Protein AF-A0A4X1SVP2-F1 (afdb_monomer)

Secondary structure (DSSP, 8-state):
-HHHHTTS-PPPPPHHHHHHHHSPPPHHHHHHHHHHS-TTS--STT---HHHHHHTHHHHHHHHHHHSSGGG------TT-TTS-SSTTHHHHH-TT--HHHHHIIIIIHHHHHHT--GGG--

Foldseek 3Di:
DVVVCVVDPDDDDDPVRVCVVPDQDDLVNLLVVLVPFDQPDDPDPVPDGSVVCVVCVVVVSVVVSVCSDLLPAEFDQPPPDPVGNPDGLPVVVPDPPDDPVSSCSRHPVSVCVVVVHDPVVPD

Organism: Sus scrofa (NCBI:txid9823)

InterPro domains:
  IPR006680 Amidohydrolase-related [PF04909] (63-117)
  IPR032466 Metal-dependent hydrolase [SSF51556] (57-119)

Radius of gyration: 19.33 Å; Cα contacts (8 Å, |Δi|>4): 90; chains: 1; bounding box: 53×29×46 Å

Structure (mmCIF, N/CA/C/O backbone):
data_AF-A0A4X1SVP2-F1
#
_entry.id   AF-A0A4X1SVP2-F1
#
loop_
_atom_site.group_PDB
_atom_site.id
_atom_site.type_symbol
_atom_site.label_atom_id
_atom_site.label_alt_id
_atom_site.label_comp_id
_atom_site.label_asym_id
_atom_site.label_entity_id
_atom_site.label_seq_id
_atom_site.pdbx_PDB_ins_code
_atom_site.Cartn_x
_atom_site.Cartn_y
_atom_site.Cartn_z
_atom_site.occupancy
_atom_site.B_iso_or_equiv
_atom_site.auth_seq_id
_atom_site.auth_comp_id
_atom_site.auth_asym_id
_atom_site.auth_atom_id
_atom_site.pdbx_PDB_model_num
ATOM 1 N N . MET A 1 1 ? 15.668 -10.386 20.836 1.00 55.50 1 MET A N 1
ATOM 2 C CA . MET A 1 1 ? 16.231 -10.383 19.466 1.00 55.50 1 MET A CA 1
ATOM 3 C C . MET A 1 1 ? 16.970 -9.074 19.205 1.00 55.50 1 MET A C 1
ATOM 5 O O . MET A 1 1 ? 17.972 -9.086 18.505 1.00 55.50 1 MET A O 1
ATOM 9 N N . ASP A 1 2 ? 16.538 -7.995 19.860 1.00 58.19 2 ASP A N 1
ATOM 10 C CA . ASP A 1 2 ? 17.048 -6.626 19.703 1.00 58.19 2 ASP A CA 1
ATOM 11 C C . ASP A 1 2 ? 18.541 -6.487 20.053 1.00 58.19 2 ASP A C 1
ATOM 13 O O . ASP A 1 2 ? 19.320 -5.989 19.245 1.00 58.19 2 ASP A O 1
ATOM 17 N N . ASN A 1 3 ? 18.991 -7.095 21.157 1.00 67.44 3 ASN A N 1
ATOM 18 C CA . ASN A 1 3 ? 20.397 -7.028 21.596 1.00 67.44 3 ASN A CA 1
ATOM 19 C C . ASN A 1 3 ? 21.412 -7.680 20.629 1.00 67.44 3 ASN A C 1
ATOM 21 O O . ASN A 1 3 ? 22.609 -7.422 20.730 1.00 67.44 3 ASN A O 1
ATOM 25 N N . PHE A 1 4 ? 20.977 -8.570 19.727 1.00 77.25 4 PHE A N 1
ATOM 26 C CA . PHE A 1 4 ? 21.883 -9.246 18.786 1.00 77.25 4 PHE A CA 1
ATOM 27 C C . PHE A 1 4 ? 22.284 -8.313 17.639 1.00 77.25 4 PHE A C 1
ATOM 29 O O . PHE A 1 4 ? 23.457 -8.238 17.275 1.00 77.25 4 PHE A O 1
ATOM 36 N N . LEU A 1 5 ? 21.316 -7.566 17.104 1.00 75.44 5 LEU A N 1
ATOM 37 C CA . LEU A 1 5 ? 21.512 -6.663 15.970 1.00 75.44 5 LEU A CA 1
ATOM 38 C C . LEU A 1 5 ? 22.224 -5.368 16.374 1.00 75.44 5 LEU A C 1
ATOM 40 O O . LEU A 1 5 ? 22.939 -4.793 15.560 1.00 75.44 5 LEU A O 1
ATOM 44 N N . GLU A 1 6 ? 22.098 -4.950 17.636 1.00 72.69 6 GLU A N 1
ATOM 45 C CA . GLU A 1 6 ? 22.805 -3.783 18.182 1.00 72.69 6 GLU A CA 1
ATOM 46 C C . GLU A 1 6 ? 24.324 -3.974 18.281 1.00 72.69 6 GLU A C 1
ATOM 48 O O . GLU A 1 6 ? 25.071 -2.998 18.254 1.00 72.69 6 GLU A O 1
ATOM 53 N N . SER A 1 7 ? 24.795 -5.225 18.354 1.00 81.38 7 SER A N 1
ATOM 54 C CA . SER A 1 7 ? 26.232 -5.537 18.369 1.00 81.38 7 SER A CA 1
ATOM 55 C C . SER A 1 7 ? 26.924 -5.302 17.019 1.00 81.38 7 SER A C 1
ATOM 57 O O . SER A 1 7 ? 28.154 -5.264 16.953 1.00 81.38 7 SER A O 1
ATOM 59 N N . TYR A 1 8 ? 26.145 -5.103 15.952 1.00 80.06 8 TYR A N 1
ATOM 60 C CA . TYR A 1 8 ? 26.636 -4.828 14.610 1.00 80.06 8 TYR A CA 1
ATOM 61 C C . TYR A 1 8 ? 26.380 -3.368 14.228 1.00 80.06 8 TYR A C 1
ATOM 63 O O . TYR A 1 8 ? 25.277 -2.843 14.363 1.00 80.06 8 TYR A O 1
ATOM 71 N N . SER A 1 9 ? 27.400 -2.707 13.678 1.00 77.56 9 SER A N 1
ATOM 72 C CA . SER A 1 9 ? 27.290 -1.368 13.094 1.00 77.56 9 SER A CA 1
ATOM 73 C C . SER A 1 9 ? 26.588 -1.429 11.733 1.00 77.56 9 SER A C 1
ATOM 75 O O . SER A 1 9 ? 27.216 -1.257 10.685 1.00 77.56 9 SER A O 1
ATOM 77 N N . LEU A 1 10 ? 25.294 -1.749 11.740 1.00 83.00 10 LEU A N 1
ATOM 78 C CA . LEU A 1 10 ? 24.487 -1.783 10.527 1.00 83.00 10 LEU A CA 1
ATOM 79 C C . LEU A 1 10 ? 24.267 -0.351 10.017 1.00 83.00 10 LEU A C 1
ATOM 81 O O . LEU A 1 10 ? 24.008 0.548 10.826 1.00 83.00 10 LEU A O 1
ATOM 85 N N . PRO A 1 11 ? 24.356 -0.119 8.696 1.00 84.19 11 PRO A N 1
ATOM 86 C CA . PRO A 1 11 ? 23.990 1.167 8.127 1.00 84.19 11 PRO A CA 1
ATOM 87 C C . PRO A 1 11 ? 22.525 1.460 8.468 1.00 84.19 11 PRO A C 1
ATOM 89 O O . PRO A 1 11 ? 21.641 0.644 8.209 1.00 84.19 11 PRO A O 1
ATOM 92 N N . LYS A 1 12 ? 22.283 2.618 9.087 1.00 83.94 12 LYS A N 1
ATOM 93 C CA . LYS A 1 12 ? 20.940 3.132 9.368 1.00 83.94 12 LYS A CA 1
ATOM 94 C C . LYS A 1 12 ? 20.610 4.194 8.333 1.00 83.94 12 LYS A C 1
ATOM 96 O O . LYS A 1 12 ? 21.473 5.005 8.003 1.00 83.94 12 LYS A O 1
ATOM 101 N N . LEU A 1 13 ? 19.373 4.185 7.854 1.00 88.19 13 LEU A N 1
ATOM 102 C CA . LEU A 1 13 ? 18.876 5.237 6.979 1.00 88.19 13 LEU A CA 1
ATOM 103 C C . LEU A 1 13 ? 18.863 6.566 7.737 1.00 88.19 13 LEU A C 1
ATOM 105 O O . LEU A 1 13 ? 18.503 6.628 8.916 1.00 88.19 13 LEU A O 1
ATOM 109 N N . SER A 1 14 ? 19.270 7.628 7.056 1.00 92.38 14 SER A N 1
ATOM 110 C CA . SER A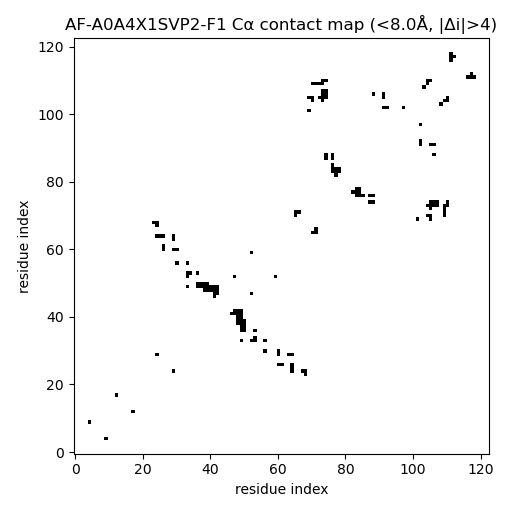 1 14 ? 19.062 8.992 7.522 1.00 92.38 14 SER A CA 1
ATOM 111 C C . SER A 1 14 ? 17.577 9.356 7.457 1.00 92.38 14 SER A C 1
ATOM 113 O O . SER A 1 14 ? 16.808 8.758 6.705 1.00 92.38 14 SER A O 1
ATOM 115 N N . GLN A 1 15 ? 17.169 10.380 8.211 1.00 86.25 15 GLN A N 1
ATOM 116 C CA . GLN A 1 15 ? 15.786 10.863 8.161 1.00 86.25 15 GLN A CA 1
ATOM 117 C C . GLN A 1 15 ? 15.375 11.253 6.732 1.00 86.25 15 GLN A C 1
ATOM 119 O O . GLN A 1 15 ? 14.293 10.897 6.289 1.00 86.25 15 GLN A O 1
ATOM 124 N N . ALA A 1 16 ? 16.278 11.888 5.978 1.00 91.38 16 ALA A N 1
ATOM 125 C CA . ALA A 1 16 ? 16.020 12.290 4.598 1.00 91.38 16 ALA A CA 1
ATOM 126 C C . ALA A 1 16 ? 15.779 11.094 3.658 1.00 91.38 16 ALA A C 1
ATOM 128 O O . ALA A 1 16 ? 14.919 11.167 2.784 1.00 91.38 16 ALA A O 1
ATOM 129 N N . GLU A 1 17 ? 16.514 9.992 3.834 1.00 89.38 17 GLU A N 1
ATOM 130 C CA . GLU A 1 17 ? 16.305 8.770 3.048 1.00 89.38 17 GLU A CA 1
ATOM 131 C C . GLU A 1 17 ? 14.984 8.093 3.419 1.00 89.38 17 GLU A C 1
ATOM 133 O O . GLU A 1 17 ? 14.247 7.663 2.535 1.00 89.38 17 GLU A O 1
ATOM 138 N N . THR A 1 18 ? 14.648 8.050 4.709 1.00 84.75 18 THR A N 1
ATOM 139 C CA . THR A 1 18 ? 13.358 7.540 5.191 1.00 84.75 18 THR A CA 1
ATOM 140 C C . THR A 1 18 ? 12.195 8.347 4.615 1.00 84.75 18 THR A C 1
ATOM 142 O O . THR A 1 18 ? 11.263 7.772 4.056 1.00 84.75 18 THR A O 1
ATOM 145 N N . ASP A 1 19 ? 12.276 9.677 4.662 1.00 85.81 19 ASP A N 1
ATOM 146 C CA . ASP A 1 19 ? 11.253 10.569 4.111 1.00 85.81 19 ASP A CA 1
ATOM 147 C C . ASP A 1 19 ? 11.126 10.403 2.588 1.00 85.81 19 ASP A C 1
ATOM 149 O O . ASP A 1 19 ? 10.022 10.399 2.040 1.00 85.81 19 ASP A O 1
ATOM 153 N N . GLN A 1 20 ? 12.251 10.214 1.887 1.00 88.56 20 GLN A N 1
ATOM 154 C CA . GLN A 1 20 ? 12.260 9.946 0.451 1.00 88.56 20 GLN A CA 1
ATOM 155 C C . GLN A 1 20 ? 11.594 8.608 0.110 1.00 88.56 20 GLN A C 1
ATOM 157 O O . GLN A 1 20 ? 10.883 8.539 -0.889 1.00 88.56 20 GLN A O 1
ATOM 162 N N . LEU A 1 21 ? 11.823 7.557 0.899 1.00 84.19 21 LEU A N 1
ATOM 163 C CA . LEU A 1 21 ? 11.237 6.232 0.677 1.00 84.19 21 LEU A CA 1
ATOM 164 C C . LEU A 1 21 ? 9.743 6.186 1.025 1.00 84.19 21 LEU A C 1
ATOM 166 O O . LEU A 1 21 ? 8.993 5.457 0.383 1.00 84.19 21 LEU A O 1
ATOM 170 N N . ASN A 1 22 ? 9.309 6.985 2.002 1.00 82.12 22 ASN A N 1
ATOM 171 C CA . ASN A 1 22 ? 7.916 7.056 2.453 1.00 82.12 22 ASN A CA 1
ATOM 172 C C . ASN A 1 22 ? 7.038 8.003 1.619 1.00 82.12 22 ASN A C 1
ATOM 174 O O . ASN A 1 22 ? 5.825 8.088 1.844 1.00 82.12 22 ASN A O 1
ATOM 178 N N . ARG A 1 23 ? 7.615 8.742 0.664 1.00 85.19 23 ARG A N 1
ATOM 179 C CA . ARG A 1 23 ? 6.843 9.647 -0.196 1.00 85.19 23 ARG A CA 1
ATOM 180 C C . ARG A 1 23 ? 5.875 8.862 -1.101 1.00 85.19 23 ARG A C 1
ATOM 182 O O . ARG A 1 23 ? 6.178 7.735 -1.491 1.00 85.19 23 ARG A O 1
ATOM 189 N N . PRO A 1 24 ? 4.732 9.450 -1.499 1.00 84.25 24 PRO A N 1
ATOM 190 C CA . PRO A 1 24 ? 3.822 8.809 -2.443 1.00 84.25 24 PRO A CA 1
ATOM 191 C C . PRO A 1 24 ? 4.507 8.454 -3.768 1.00 84.25 24 PRO A C 1
ATOM 193 O O . PRO A 1 24 ? 5.261 9.265 -4.309 1.00 84.25 24 PRO A O 1
ATOM 196 N N . ILE A 1 25 ? 4.179 7.279 -4.313 1.00 88.75 25 ILE A N 1
ATOM 197 C CA . ILE A 1 25 ? 4.666 6.841 -5.626 1.00 88.75 25 ILE A CA 1
ATOM 198 C C . ILE A 1 25 ? 4.197 7.824 -6.700 1.00 88.75 25 ILE A C 1
ATOM 200 O O . ILE A 1 25 ? 3.018 8.173 -6.796 1.00 88.75 25 ILE A O 1
ATOM 204 N N . THR A 1 26 ? 5.139 8.266 -7.522 1.00 90.06 26 THR A N 1
ATOM 205 C CA . THR A 1 26 ? 4.917 9.234 -8.593 1.00 90.06 26 THR A CA 1
ATOM 206 C C . THR A 1 26 ? 4.734 8.552 -9.945 1.00 90.06 26 THR A C 1
ATOM 208 O O . THR A 1 26 ? 5.232 7.455 -10.198 1.00 90.06 26 THR A O 1
ATOM 211 N N . ARG A 1 27 ? 4.060 9.244 -10.873 1.00 90.12 27 ARG A N 1
ATOM 212 C CA . ARG A 1 27 ? 3.945 8.809 -12.275 1.00 90.12 27 ARG A CA 1
ATOM 213 C C . ARG A 1 27 ? 5.318 8.529 -12.899 1.00 90.12 27 ARG A C 1
ATOM 215 O O . ARG A 1 27 ? 5.485 7.503 -13.548 1.00 90.12 27 ARG A O 1
ATOM 222 N N . ASN A 1 28 ? 6.289 9.413 -12.670 1.00 91.50 28 ASN A N 1
ATOM 223 C CA . ASN A 1 28 ? 7.629 9.282 -13.241 1.00 91.50 28 ASN A CA 1
ATOM 224 C C . ASN A 1 28 ? 8.343 8.022 -12.739 1.00 91.50 28 ASN A C 1
ATOM 226 O O . ASN A 1 28 ? 8.991 7.349 -13.530 1.00 91.50 28 ASN A O 1
ATOM 230 N N . GLU A 1 29 ? 8.205 7.675 -11.455 1.00 90.12 29 GLU A N 1
ATOM 231 C CA . GLU A 1 29 ? 8.779 6.433 -10.917 1.00 90.12 29 GLU A CA 1
ATOM 232 C C . GLU A 1 29 ? 8.206 5.202 -11.627 1.00 90.12 29 GLU A C 1
ATOM 234 O O . GLU A 1 29 ? 8.964 4.327 -12.037 1.00 90.12 29 GLU A O 1
ATOM 239 N N . ILE A 1 30 ? 6.890 5.161 -11.849 1.00 90.12 30 ILE A N 1
ATOM 240 C CA . ILE A 1 30 ? 6.240 4.052 -12.564 1.00 90.12 30 ILE A CA 1
ATOM 241 C C . ILE A 1 30 ? 6.732 3.980 -14.016 1.00 90.12 30 ILE A C 1
ATOM 243 O O . ILE A 1 30 ? 7.072 2.902 -14.502 1.00 90.12 30 ILE A O 1
ATOM 247 N N . GLU A 1 31 ? 6.794 5.116 -14.712 1.00 92.62 31 GLU A N 1
ATOM 248 C CA . GLU A 1 31 ? 7.243 5.173 -16.106 1.00 92.62 31 GLU A CA 1
ATOM 249 C C . GLU A 1 31 ? 8.703 4.726 -16.265 1.00 92.62 31 GLU A C 1
ATOM 251 O O . GLU A 1 31 ? 9.012 3.954 -17.175 1.00 92.62 31 GLU A O 1
ATOM 256 N N . GLU A 1 32 ? 9.597 5.171 -15.382 1.00 93.38 32 GLU A N 1
ATOM 257 C CA . GLU A 1 32 ? 11.007 4.770 -15.398 1.00 93.38 32 GLU A CA 1
ATOM 258 C C . GLU A 1 32 ? 11.177 3.277 -15.091 1.00 93.38 32 GLU A C 1
ATOM 260 O O . GLU A 1 32 ? 11.927 2.586 -15.785 1.00 93.38 32 GLU A O 1
ATOM 265 N N . VAL A 1 33 ? 10.416 2.740 -14.131 1.00 90.62 33 VAL A N 1
ATOM 266 C CA . VAL A 1 33 ? 10.427 1.301 -13.838 1.00 90.62 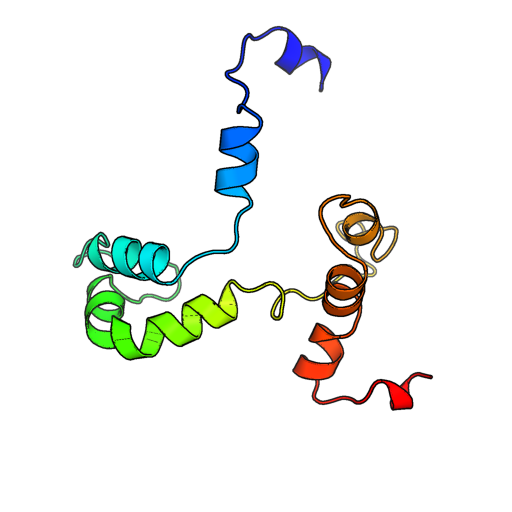33 VAL A CA 1
ATOM 267 C C . VAL A 1 33 ? 9.970 0.502 -15.056 1.00 90.62 33 VAL A C 1
ATOM 269 O O . VAL A 1 33 ? 10.700 -0.393 -15.481 1.00 90.62 33 VAL A O 1
ATOM 272 N N . ILE A 1 34 ? 8.834 0.854 -15.672 1.00 90.44 34 ILE A N 1
ATOM 273 C CA . ILE A 1 34 ? 8.308 0.168 -16.866 1.00 90.44 34 ILE A CA 1
ATOM 274 C C . ILE A 1 34 ? 9.334 0.168 -18.009 1.00 90.44 34 ILE A C 1
ATOM 276 O O . ILE A 1 34 ? 9.551 -0.870 -18.639 1.00 90.44 34 ILE A O 1
ATOM 280 N N . LYS A 1 35 ? 10.009 1.300 -18.256 1.00 90.44 35 LYS A N 1
ATOM 281 C CA . LYS A 1 35 ? 11.071 1.395 -19.275 1.00 90.44 35 LYS A CA 1
ATOM 282 C C . LYS A 1 35 ? 12.252 0.472 -18.982 1.00 90.44 35 LYS A C 1
ATOM 284 O O . LYS A 1 35 ? 12.842 -0.067 -19.911 1.00 90.44 35 LYS A O 1
ATOM 289 N N . SER A 1 36 ? 12.605 0.302 -17.709 1.00 90.75 36 SER A N 1
ATOM 290 C CA . SER A 1 36 ? 13.749 -0.516 -17.290 1.00 90.75 36 SER A CA 1
ATOM 291 C C . SER A 1 36 ? 13.471 -2.026 -17.262 1.00 90.75 36 SER A C 1
ATOM 293 O O . SER A 1 36 ? 14.404 -2.814 -17.084 1.00 90.75 36 SER A O 1
ATOM 295 N N . LEU A 1 37 ? 12.211 -2.451 -17.436 1.00 88.56 37 LEU A N 1
ATOM 296 C CA . LEU A 1 37 ? 11.846 -3.867 -17.387 1.00 88.56 37 LEU A CA 1
ATOM 297 C C . LEU A 1 37 ? 12.522 -4.672 -18.517 1.00 88.56 37 LEU A C 1
ATOM 299 O O . LEU A 1 37 ? 12.520 -4.252 -19.675 1.00 88.56 37 LEU A O 1
ATOM 303 N N . PRO A 1 38 ? 13.061 -5.869 -18.228 1.00 86.19 38 PRO A N 1
ATOM 304 C CA . PRO A 1 38 ? 13.579 -6.754 -19.265 1.00 86.19 38 PRO A CA 1
ATOM 305 C C . PRO A 1 38 ? 12.432 -7.346 -20.098 1.00 86.19 38 PRO A C 1
ATOM 307 O O . PRO A 1 38 ? 11.482 -7.907 -19.556 1.00 86.19 38 PRO A O 1
ATOM 310 N N . THR A 1 39 ? 12.546 -7.286 -21.424 1.00 80.75 39 THR A N 1
ATOM 311 C CA . THR A 1 39 ? 11.510 -7.753 -22.365 1.00 80.75 39 THR A CA 1
ATOM 312 C C . THR A 1 39 ? 11.344 -9.276 -22.386 1.00 80.75 39 THR A C 1
ATOM 314 O O . THR A 1 39 ? 10.230 -9.786 -22.437 1.00 80.75 39 THR A O 1
ATOM 317 N N . ASN A 1 40 ? 12.444 -10.018 -22.228 1.00 76.56 40 ASN A N 1
ATOM 318 C CA . ASN A 1 40 ? 12.478 -11.485 -22.322 1.00 76.56 40 ASN A CA 1
ATOM 319 C C . ASN A 1 40 ? 12.173 -12.224 -21.003 1.00 76.56 40 ASN A C 1
ATOM 321 O O . ASN A 1 40 ? 12.510 -13.401 -20.867 1.00 76.56 40 ASN A O 1
ATOM 325 N N . LYS A 1 41 ? 11.609 -11.545 -19.995 1.00 74.00 41 LYS A N 1
ATOM 326 C CA . LYS A 1 41 ? 11.249 -12.153 -18.705 1.00 74.00 41 LYS A CA 1
ATOM 327 C C . LYS A 1 41 ? 9.853 -11.709 -18.275 1.00 74.00 41 LYS A C 1
ATOM 329 O O . LYS A 1 41 ? 9.468 -10.562 -18.493 1.00 74.00 41 LYS A O 1
ATOM 334 N N . SER A 1 42 ? 9.120 -12.615 -17.634 1.00 67.69 42 SER A N 1
ATOM 335 C CA . SER A 1 42 ? 7.908 -12.281 -16.885 1.00 67.69 42 SER A CA 1
ATOM 336 C C . SER A 1 42 ? 8.295 -11.902 -15.447 1.00 67.69 42 SER A C 1
ATOM 338 O O . SER A 1 42 ? 8.911 -12.731 -14.768 1.00 67.69 42 SER A O 1
ATOM 340 N N . PRO A 1 43 ? 8.001 -10.677 -14.970 1.00 66.62 43 PRO A N 1
ATOM 341 C CA . PRO A 1 43 ? 8.406 -10.228 -13.637 1.00 66.62 43 PRO A CA 1
ATOM 342 C C . PRO A 1 43 ? 7.639 -10.898 -12.487 1.00 66.62 43 PRO A C 1
ATOM 344 O O . PRO A 1 43 ? 8.163 -10.947 -11.376 1.00 66.62 43 PRO A O 1
ATOM 347 N N . GLY A 1 44 ? 6.419 -11.396 -12.728 1.00 71.50 44 GLY A N 1
ATOM 348 C CA . GLY A 1 44 ? 5.516 -11.883 -11.684 1.00 71.50 44 GLY A CA 1
ATOM 349 C C . GLY A 1 44 ? 4.806 -13.208 -12.004 1.00 71.50 44 GLY A C 1
ATOM 350 O O . GLY A 1 44 ? 4.958 -13.764 -13.094 1.00 71.50 44 GLY A O 1
ATOM 351 N N . PRO A 1 45 ? 4.019 -13.735 -11.043 1.00 76.00 45 PRO A N 1
ATOM 352 C CA . PRO A 1 45 ? 3.169 -14.917 -11.231 1.00 76.00 45 PRO A CA 1
ATOM 353 C C . PRO A 1 45 ? 1.957 -14.652 -12.144 1.00 76.00 45 PRO A C 1
ATOM 355 O O . PRO A 1 45 ? 1.230 -15.581 -12.483 1.00 76.00 45 PRO A O 1
ATOM 358 N N . ASP A 1 46 ? 1.744 -13.393 -12.531 1.00 76.81 46 ASP A N 1
ATOM 359 C CA . ASP A 1 46 ? 0.741 -12.931 -13.493 1.00 76.81 46 ASP A CA 1
ATOM 360 C C . ASP A 1 46 ? 1.016 -13.413 -14.930 1.00 76.81 46 ASP A C 1
ATOM 362 O O . ASP A 1 46 ? 0.098 -13.482 -15.744 1.00 76.81 46 ASP A O 1
ATOM 366 N N . GLY A 1 47 ? 2.268 -13.762 -15.242 1.00 80.88 47 GLY A N 1
ATOM 367 C CA . GLY A 1 47 ? 2.683 -14.276 -16.545 1.00 80.88 47 GLY A CA 1
ATOM 368 C C . GLY A 1 47 ? 2.839 -13.208 -17.633 1.00 80.88 47 GLY A C 1
ATOM 369 O O . GLY A 1 47 ? 3.167 -13.555 -18.768 1.00 80.88 47 GLY A O 1
ATOM 370 N N . PHE A 1 48 ? 2.655 -11.921 -17.317 1.00 83.69 48 PHE A N 1
ATOM 371 C CA . PHE A 1 48 ? 2.885 -10.829 -18.266 1.00 83.69 48 PHE A CA 1
ATOM 372 C C . PHE A 1 48 ? 4.385 -10.536 -18.404 1.00 83.69 48 PHE A C 1
ATOM 374 O O . PHE A 1 48 ? 5.123 -10.511 -17.421 1.00 83.69 48 PHE A O 1
ATOM 381 N N . THR A 1 49 ? 4.862 -10.314 -19.630 1.00 87.00 49 THR A N 1
ATOM 382 C CA . THR A 1 49 ? 6.267 -9.959 -19.900 1.00 87.00 49 THR A CA 1
ATOM 383 C C . THR A 1 49 ? 6.504 -8.460 -19.746 1.00 87.00 49 THR A C 1
ATOM 385 O O . THR A 1 49 ? 5.569 -7.662 -19.806 1.00 87.00 49 THR A O 1
ATOM 388 N N . GLY A 1 50 ? 7.767 -8.044 -19.606 1.00 85.75 50 GLY A N 1
ATOM 389 C CA . GLY A 1 50 ? 8.122 -6.618 -19.627 1.00 85.75 50 GLY A CA 1
ATOM 390 C C . GLY A 1 50 ? 7.610 -5.877 -20.874 1.00 85.75 50 GLY A C 1
ATOM 391 O O . GLY A 1 50 ? 7.231 -4.712 -20.781 1.00 85.75 50 GLY A O 1
ATOM 392 N N . GLU A 1 51 ? 7.508 -6.565 -22.019 1.00 89.44 51 GLU A N 1
ATOM 393 C CA . GLU A 1 51 ? 6.964 -6.007 -23.268 1.00 89.44 51 GLU A CA 1
ATOM 394 C C . GLU A 1 51 ? 5.503 -5.574 -23.141 1.00 89.44 51 GLU A C 1
ATOM 396 O O . GLU A 1 51 ? 5.127 -4.534 -23.681 1.00 89.44 51 GLU A O 1
ATOM 401 N N . PHE A 1 52 ? 4.681 -6.327 -22.402 1.00 90.12 52 PHE A N 1
ATOM 402 C CA . PHE A 1 52 ? 3.289 -5.958 -22.148 1.00 90.12 52 PHE A CA 1
ATOM 403 C C . PHE A 1 52 ? 3.214 -4.603 -21.437 1.00 90.12 52 PHE A C 1
ATOM 405 O O . PHE A 1 52 ? 2.547 -3.681 -21.909 1.00 90.12 52 PHE A O 1
ATOM 412 N N . TYR A 1 53 ? 3.969 -4.457 -20.347 1.00 89.31 53 TYR A N 1
ATOM 413 C CA . TYR A 1 53 ? 4.006 -3.227 -19.560 1.00 89.31 53 TYR A CA 1
ATOM 414 C C . TYR A 1 53 ? 4.535 -2.038 -20.369 1.00 89.31 53 TYR A C 1
ATOM 416 O O . TYR A 1 53 ? 3.999 -0.939 -20.261 1.00 89.31 53 TYR A O 1
ATOM 424 N N . GLN A 1 54 ? 5.552 -2.252 -21.208 1.00 90.94 54 GLN A N 1
ATOM 425 C CA . GLN A 1 54 ? 6.105 -1.208 -22.075 1.00 90.94 54 GLN A CA 1
ATOM 426 C C . GLN A 1 54 ? 5.139 -0.789 -23.187 1.00 90.94 54 GLN A C 1
ATOM 428 O O . GLN A 1 54 ? 5.058 0.399 -23.504 1.00 90.94 54 GLN A O 1
ATOM 433 N N . THR A 1 55 ? 4.400 -1.745 -23.757 1.00 92.75 55 THR A N 1
ATOM 434 C CA . THR A 1 55 ? 3.449 -1.505 -24.851 1.00 92.75 55 THR A CA 1
ATOM 435 C C . THR A 1 55 ? 2.232 -0.721 -24.369 1.00 92.75 55 THR A C 1
ATOM 437 O O . THR A 1 55 ? 1.866 0.269 -24.993 1.00 92.75 55 THR A O 1
ATOM 440 N N . TYR A 1 56 ? 1.644 -1.119 -23.237 1.00 90.69 56 TYR A N 1
ATOM 441 C CA . TYR A 1 56 ? 0.415 -0.526 -22.688 1.00 90.69 56 TYR A CA 1
ATOM 442 C C . TYR A 1 56 ? 0.685 0.496 -21.577 1.00 90.69 56 TYR A C 1
ATOM 444 O O . TYR A 1 56 ? -0.147 0.723 -20.698 1.00 90.69 56 TYR A O 1
ATOM 452 N N . LYS A 1 57 ? 1.882 1.092 -21.555 1.00 89.81 57 LYS A N 1
ATOM 453 C CA . LYS A 1 57 ? 2.303 1.986 -20.469 1.00 89.81 57 LYS A CA 1
ATOM 454 C C . LYS A 1 57 ? 1.339 3.161 -20.261 1.00 89.81 57 LYS A C 1
ATOM 456 O O . LYS A 1 57 ? 1.100 3.546 -19.123 1.00 89.81 57 LYS A O 1
ATOM 461 N N . GLU A 1 58 ? 0.769 3.718 -21.331 1.00 89.56 58 GLU A N 1
ATOM 462 C CA . GLU A 1 58 ? -0.080 4.913 -21.249 1.00 89.56 58 GLU A CA 1
ATOM 463 C C . GLU A 1 58 ? -1.414 4.602 -20.561 1.00 89.56 58 GLU A C 1
ATOM 465 O O . GLU A 1 58 ? -1.904 5.402 -19.761 1.00 89.56 58 GLU A O 1
ATOM 470 N N . GLU A 1 59 ? -1.967 3.413 -20.805 1.00 89.94 59 GLU A N 1
ATOM 471 C CA . GLU A 1 59 ? -3.178 2.920 -20.153 1.00 89.94 59 GLU A CA 1
ATOM 472 C C . GLU A 1 59 ? -2.906 2.396 -18.736 1.00 89.94 59 GLU A C 1
ATOM 474 O O . GLU A 1 59 ? -3.728 2.580 -17.836 1.00 89.94 59 GLU A O 1
ATOM 479 N N . LEU A 1 60 ? -1.751 1.759 -18.515 1.00 89.19 60 LEU A N 1
ATOM 480 C CA . LEU A 1 60 ? -1.410 1.119 -17.244 1.00 89.19 60 LEU A CA 1
ATOM 481 C C . LEU A 1 60 ? -0.927 2.105 -16.182 1.00 89.19 60 LEU A C 1
ATOM 483 O O . LEU A 1 60 ? -1.268 1.938 -15.014 1.00 89.19 60 LEU A O 1
ATOM 487 N N . VAL A 1 61 ? -0.166 3.139 -16.542 1.00 88.62 61 VAL A N 1
ATOM 488 C CA . VAL A 1 61 ? 0.393 4.100 -15.574 1.00 88.62 61 VAL A CA 1
ATOM 489 C C . VAL A 1 61 ? -0.690 4.757 -14.701 1.00 88.62 61 VAL A C 1
ATOM 491 O O . VAL A 1 61 ? -0.517 4.767 -13.482 1.00 88.62 61 VAL A O 1
ATOM 494 N N . PRO A 1 62 ? -1.829 5.251 -15.235 1.00 86.44 62 PRO A N 1
ATOM 495 C CA . PRO A 1 62 ? -2.927 5.755 -14.408 1.00 86.44 62 PRO A CA 1
ATOM 496 C C . PRO A 1 62 ? -3.518 4.702 -13.461 1.00 86.44 62 PRO A C 1
ATOM 498 O O . PRO A 1 62 ? -3.876 5.025 -12.328 1.00 86.44 62 PRO A O 1
ATOM 501 N N . ILE A 1 63 ? -3.619 3.447 -13.911 1.00 85.81 63 ILE A N 1
ATOM 502 C CA . ILE A 1 63 ? -4.165 2.335 -13.121 1.00 85.81 63 ILE A CA 1
ATOM 503 C C . ILE A 1 63 ? -3.207 1.988 -11.980 1.00 85.81 63 ILE A C 1
ATOM 505 O O . ILE A 1 63 ? -3.630 1.917 -10.830 1.00 85.81 63 ILE A O 1
ATOM 509 N N . LEU A 1 64 ? -1.918 1.833 -12.282 1.00 84.81 64 LEU A N 1
ATOM 510 C CA . LEU A 1 64 ? -0.866 1.541 -11.310 1.00 84.81 64 LEU A CA 1
ATOM 511 C C . LEU A 1 64 ? -0.735 2.669 -10.288 1.00 84.81 64 LEU A C 1
ATOM 513 O O . LEU A 1 64 ? -0.713 2.410 -9.089 1.00 84.81 64 LEU A O 1
ATOM 517 N N . LEU A 1 65 ? -0.746 3.925 -10.738 1.00 83.94 65 LEU A N 1
ATOM 518 C CA . LEU A 1 65 ? -0.708 5.078 -9.844 1.0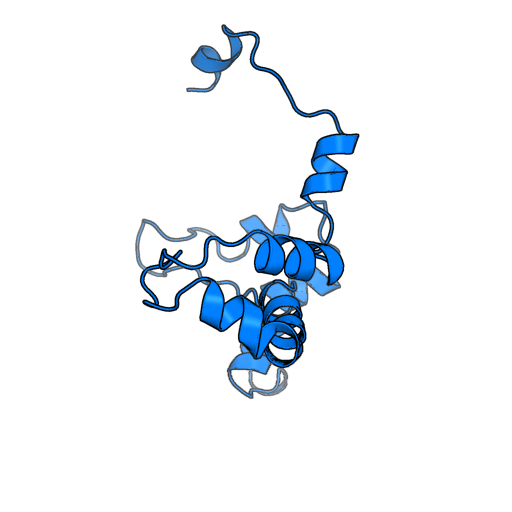0 83.94 65 LEU A CA 1
ATOM 519 C C . LEU A 1 65 ? -1.898 5.071 -8.878 1.00 83.94 65 LEU A C 1
ATOM 521 O O . LEU A 1 65 ? -1.719 5.295 -7.688 1.00 83.94 65 LEU A O 1
ATOM 525 N N . LYS A 1 66 ? -3.101 4.753 -9.371 1.00 78.19 66 LYS A N 1
ATOM 526 C CA . LYS A 1 66 ? -4.301 4.616 -8.537 1.00 78.19 66 LYS A CA 1
ATOM 527 C C . LYS A 1 66 ? -4.229 3.417 -7.586 1.00 78.19 66 LYS A C 1
ATOM 529 O O . LYS A 1 66 ? -4.780 3.493 -6.494 1.00 78.19 66 LYS A O 1
ATOM 534 N N . LEU A 1 67 ? -3.595 2.315 -7.990 1.00 77.62 67 LEU A N 1
ATOM 535 C CA . LEU A 1 67 ? -3.432 1.110 -7.167 1.00 77.62 67 LEU A CA 1
ATOM 536 C C . LEU A 1 67 ? -2.491 1.340 -5.985 1.00 77.62 67 LEU A C 1
ATOM 538 O O . LEU A 1 67 ? -2.793 0.913 -4.877 1.00 77.62 67 LEU A O 1
ATOM 542 N N . PHE A 1 68 ? -1.378 2.031 -6.214 1.00 75.06 68 PHE A N 1
ATOM 543 C CA . PHE A 1 68 ? -0.365 2.287 -5.190 1.00 75.06 68 PHE A CA 1
ATOM 544 C C . PHE A 1 68 ? -0.694 3.472 -4.267 1.00 75.06 68 PHE A C 1
ATOM 546 O O . PHE A 1 68 ? 0.095 3.821 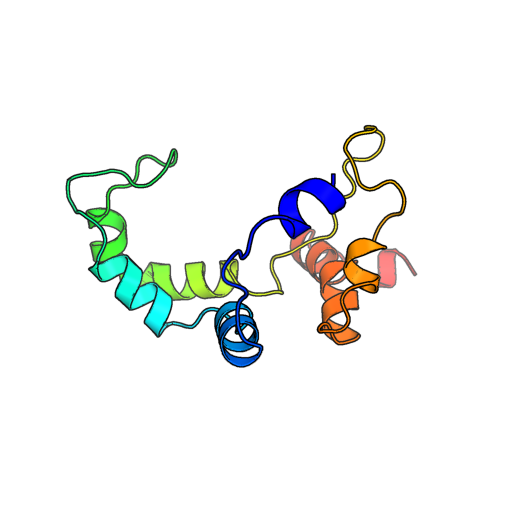-3.389 1.00 75.06 68 PHE A O 1
ATOM 553 N N . GLN A 1 69 ? -1.854 4.105 -4.447 1.00 77.06 69 GLN A N 1
ATOM 554 C CA . GLN A 1 69 ? -2.329 5.185 -3.588 1.00 77.06 69 GLN A CA 1
ATOM 555 C C . GLN A 1 69 ? -2.992 4.663 -2.308 1.00 77.06 69 GLN A C 1
ATOM 557 O O . GLN A 1 69 ? -3.580 3.582 -2.264 1.00 77.06 69 GLN A O 1
ATOM 562 N N . LYS A 1 70 ? -2.959 5.504 -1.267 1.00 72.31 70 LYS A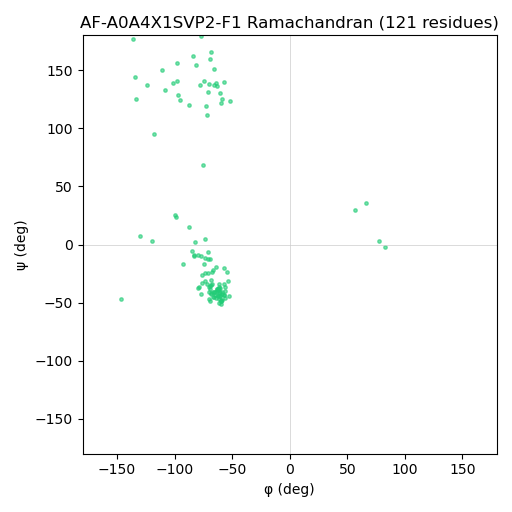 N 1
ATOM 563 C CA . LYS A 1 70 ? -3.552 5.239 0.056 1.00 72.31 70 LYS A CA 1
ATOM 564 C C . LYS A 1 70 ? -5.046 4.869 -0.004 1.00 72.31 70 LYS A C 1
ATOM 566 O O . LYS A 1 70 ? -5.528 4.159 0.871 1.00 72.31 70 LYS A O 1
ATOM 571 N N . ASP A 1 71 ? -5.757 5.270 -1.058 1.00 78.50 71 ASP A N 1
ATOM 572 C CA . ASP A 1 71 ? -7.192 5.010 -1.278 1.00 78.50 71 ASP A CA 1
ATOM 573 C C . ASP A 1 71 ? -7.525 3.552 -1.679 1.00 78.50 71 ASP A C 1
ATOM 575 O O . ASP A 1 71 ? -8.667 3.229 -2.029 1.00 78.50 71 ASP A O 1
ATOM 579 N N . LYS A 1 72 ? -6.526 2.659 -1.702 1.00 79.06 72 LYS A N 1
ATOM 580 C CA . LYS A 1 72 ? -6.691 1.230 -2.026 1.00 79.06 72 LYS A CA 1
ATOM 581 C C . LYS A 1 72 ? -6.270 0.278 -0.917 1.00 79.06 72 LYS A C 1
ATOM 583 O O . LYS A 1 72 ? -6.366 -0.932 -1.096 1.00 79.06 72 LYS A O 1
ATOM 588 N N . VAL A 1 73 ? -5.865 0.806 0.233 1.00 85.31 73 VAL A N 1
ATOM 589 C CA . VAL A 1 73 ? -5.515 -0.000 1.404 1.00 85.31 73 VAL A CA 1
ATOM 590 C C . VAL A 1 73 ? -6.719 -0.061 2.343 1.00 85.31 73 VAL A C 1
ATOM 592 O O . VAL A 1 73 ? -7.301 0.970 2.675 1.00 85.31 73 VAL A O 1
ATOM 595 N N . ILE A 1 74 ? -7.113 -1.266 2.750 1.00 92.56 74 ILE A N 1
ATOM 596 C CA . ILE A 1 74 ? -8.270 -1.513 3.619 1.00 92.56 74 ILE A CA 1
ATOM 597 C C . ILE A 1 74 ? -7.799 -2.298 4.844 1.00 92.56 74 ILE A C 1
ATOM 599 O O . ILE A 1 74 ? -7.025 -3.245 4.702 1.00 92.56 74 ILE A O 1
ATOM 603 N N . LEU A 1 75 ? -8.276 -1.923 6.033 1.00 92.56 75 LEU A N 1
ATOM 604 C CA . LEU A 1 75 ? -8.069 -2.693 7.257 1.00 92.56 75 LEU A CA 1
ATOM 605 C C . LEU A 1 75 ? -8.659 -4.107 7.114 1.00 92.56 75 LEU A C 1
ATOM 607 O O . LEU A 1 75 ? -9.857 -4.275 6.896 1.00 92.56 75 LEU A O 1
ATOM 611 N N . GLY A 1 76 ? -7.815 -5.120 7.291 1.00 93.25 76 GLY A N 1
ATOM 612 C CA . GLY A 1 76 ? -8.205 -6.523 7.375 1.00 93.25 76 GLY A CA 1
ATOM 613 C C . GLY A 1 76 ? -7.504 -7.174 8.559 1.00 93.25 76 GLY A C 1
ATOM 614 O O . GLY A 1 76 ? -6.285 -7.103 8.665 1.00 93.25 76 GLY A O 1
ATOM 615 N N . THR A 1 77 ? -8.275 -7.780 9.460 1.00 92.94 77 THR A N 1
ATOM 616 C CA . THR A 1 77 ? -7.759 -8.312 10.732 1.00 92.94 77 THR A CA 1
ATOM 617 C C . THR A 1 77 ? -7.366 -9.778 10.663 1.00 92.94 77 THR A C 1
ATOM 619 O O . THR A 1 77 ? -6.683 -10.248 11.561 1.00 92.94 77 THR A O 1
ATOM 622 N N . ASP A 1 78 ? -7.818 -10.505 9.637 1.00 90.69 78 ASP A N 1
ATOM 623 C CA . ASP A 1 78 ? -7.741 -11.971 9.559 1.00 90.69 78 ASP A CA 1
ATOM 624 C C . ASP A 1 78 ? -8.418 -12.683 10.757 1.00 90.69 78 ASP A C 1
ATOM 626 O O . ASP A 1 78 ? -8.037 -13.771 11.184 1.00 90.69 78 ASP A O 1
ATOM 630 N N . TYR A 1 79 ? -9.450 -12.056 11.337 1.00 89.75 79 TYR A N 1
ATOM 631 C CA . TYR A 1 79 ? -10.222 -12.628 12.442 1.00 89.75 79 TYR A CA 1
ATOM 632 C C . TYR A 1 79 ? -11.002 -13.885 11.998 1.00 89.75 79 TYR A C 1
ATOM 634 O O . TYR A 1 79 ? -11.647 -13.850 10.948 1.00 89.75 79 TYR A O 1
ATOM 642 N N . PRO A 1 80 ? -11.044 -14.972 12.798 1.00 93.81 80 PRO A N 1
ATOM 643 C CA . PRO A 1 80 ? -10.530 -15.112 14.166 1.00 93.81 80 PRO A CA 1
ATOM 644 C C . PRO A 1 80 ? -9.162 -15.816 14.257 1.00 93.81 80 PRO A C 1
ATOM 646 O O . PRO A 1 80 ? -8.871 -16.451 15.273 1.00 93.81 80 PRO A O 1
ATOM 649 N N . PHE A 1 81 ? -8.337 -15.788 13.208 1.00 93.25 81 PHE A N 1
ATOM 650 C CA . PHE A 1 81 ? -7.075 -16.524 13.205 1.00 93.25 81 PHE A CA 1
ATOM 651 C C . PHE A 1 81 ? -6.012 -15.841 14.083 1.00 93.25 81 PHE A C 1
ATOM 653 O O . PHE A 1 81 ? -5.881 -14.620 14.071 1.00 93.25 81 PHE A O 1
ATOM 660 N N . PRO A 1 82 ? -5.198 -16.613 14.832 1.00 89.12 82 PRO A N 1
ATOM 661 C CA . PRO A 1 82 ? -4.208 -16.064 15.765 1.00 89.12 82 PRO A CA 1
ATOM 662 C C . PRO A 1 82 ? -3.025 -15.363 15.081 1.00 89.12 82 PRO A C 1
ATOM 664 O O . PRO A 1 82 ? -2.244 -14.701 15.757 1.00 89.12 82 PRO A O 1
ATOM 667 N N . LEU A 1 83 ? -2.867 -15.537 13.765 1.00 89.44 83 LEU A N 1
ATOM 668 C CA . LEU A 1 83 ? -1.869 -14.828 12.958 1.00 89.44 83 LEU A CA 1
ATOM 669 C C . LEU A 1 83 ? -2.338 -13.431 12.524 1.00 89.44 83 LEU A C 1
ATOM 671 O O . LEU A 1 83 ? -1.535 -12.667 11.992 1.00 89.44 83 LEU A O 1
ATOM 675 N N . GLY A 1 84 ? -3.614 -13.116 12.745 1.00 87.50 84 GLY A N 1
ATOM 676 C CA . GLY A 1 84 ? -4.208 -11.824 12.449 1.00 87.50 84 GLY A CA 1
ATOM 677 C C . GLY A 1 84 ? -3.868 -10.730 13.462 1.00 87.50 84 GLY A C 1
ATOM 678 O O . GLY A 1 84 ? -3.180 -10.945 14.464 1.00 87.50 84 GLY A O 1
ATOM 679 N N . GLU A 1 85 ? -4.391 -9.531 13.216 1.00 87.69 85 GLU A N 1
ATOM 680 C CA . GLU A 1 85 ? -4.290 -8.418 14.160 1.00 87.69 85 GLU A CA 1
ATOM 681 C C . GLU A 1 85 ? -5.218 -8.668 15.361 1.00 87.69 85 GLU A C 1
ATOM 683 O O . GLU A 1 85 ? -6.437 -8.768 15.215 1.00 87.69 85 GLU A O 1
ATOM 688 N N . LEU A 1 86 ? -4.640 -8.757 16.565 1.00 89.38 86 LEU A N 1
ATOM 689 C CA . LEU A 1 86 ? -5.390 -9.043 17.798 1.00 89.38 86 LEU A CA 1
ATOM 690 C C . LEU A 1 86 ? -6.268 -7.868 18.256 1.00 89.38 86 LEU A C 1
ATOM 692 O O . LEU A 1 86 ? -7.337 -8.079 18.823 1.00 89.38 86 LEU A O 1
ATOM 696 N N . GLU A 1 87 ? -5.808 -6.639 18.022 1.00 92.25 87 GLU A N 1
ATOM 697 C CA . GLU A 1 87 ? -6.518 -5.396 18.334 1.00 92.25 87 GLU A CA 1
ATOM 698 C C . GLU A 1 87 ? -6.778 -4.637 17.022 1.00 92.25 87 GLU A C 1
ATOM 700 O O . GLU A 1 87 ? -5.890 -3.920 16.559 1.00 92.25 87 GLU A O 1
ATOM 705 N N . PRO A 1 88 ? -7.962 -4.802 16.400 1.00 93.38 88 PRO A N 1
ATOM 706 C CA . PRO A 1 88 ? -8.262 -4.245 15.083 1.00 93.38 88 PRO A CA 1
ATOM 707 C C . PRO A 1 88 ? -7.978 -2.745 14.964 1.00 93.38 88 PRO A C 1
ATOM 709 O O . PRO A 1 88 ? -8.545 -1.936 15.697 1.00 93.38 88 PRO A O 1
ATOM 712 N N . GLY A 1 89 ? -7.136 -2.370 14.001 1.00 92.00 89 GLY A N 1
ATOM 713 C CA . GLY A 1 89 ? -6.818 -0.980 13.682 1.00 92.00 89 GLY A CA 1
ATOM 714 C C . GLY A 1 89 ? -5.743 -0.340 14.563 1.00 92.00 89 GLY A C 1
ATOM 715 O O . GLY A 1 89 ? -5.353 0.796 14.281 1.00 92.00 89 GLY A O 1
ATOM 716 N N . LYS A 1 90 ? -5.208 -1.048 15.569 1.00 93.81 90 LYS A N 1
ATOM 717 C CA . LYS A 1 90 ? -4.156 -0.525 16.454 1.00 93.81 90 LYS A CA 1
ATOM 718 C C . LYS A 1 90 ? -2.910 -0.123 15.674 1.00 93.81 90 LYS A C 1
ATOM 720 O O . LYS A 1 90 ? -2.326 0.922 15.961 1.00 93.81 90 LYS A O 1
ATOM 725 N N . LEU A 1 91 ? -2.518 -0.917 14.676 1.00 89.56 91 LEU A N 1
ATOM 726 C CA . LEU A 1 91 ? -1.365 -0.599 13.836 1.00 89.56 91 LEU A CA 1
ATOM 727 C C . LEU A 1 91 ? -1.562 0.739 13.112 1.00 89.56 91 LEU A C 1
ATOM 729 O O . LEU A 1 91 ? -0.692 1.604 13.171 1.00 89.56 91 LEU A O 1
ATOM 733 N N . ILE A 1 92 ? -2.726 0.929 12.485 1.00 90.19 92 ILE A N 1
ATOM 734 C CA . ILE A 1 92 ? -3.074 2.164 11.766 1.00 90.19 92 ILE A CA 1
ATOM 735 C C . ILE A 1 92 ? -3.080 3.361 12.723 1.00 90.19 92 ILE A C 1
ATOM 737 O O . ILE A 1 92 ? -2.572 4.428 12.380 1.00 90.19 92 ILE A O 1
ATOM 741 N N . ASP A 1 93 ? -3.621 3.189 13.929 1.00 92.75 93 ASP A N 1
ATOM 742 C CA . ASP A 1 93 ? -3.684 4.258 14.923 1.00 92.75 93 ASP A CA 1
ATOM 743 C C . ASP A 1 93 ? -2.298 4.641 15.464 1.00 92.75 93 ASP A C 1
ATOM 745 O O . ASP A 1 93 ? -2.076 5.823 15.740 1.00 92.75 93 ASP A O 1
ATOM 749 N N . SER A 1 94 ? -1.358 3.691 15.529 1.00 91.94 94 SER A N 1
ATOM 750 C CA . SER A 1 94 ? 0.016 3.916 16.000 1.00 91.94 94 SER A CA 1
ATOM 751 C C . SER A 1 94 ? 0.928 4.666 15.019 1.00 91.94 94 SER A C 1
ATOM 753 O O . SER A 1 94 ? 1.954 5.186 15.443 1.00 91.94 94 SER A O 1
ATOM 755 N N . MET A 1 95 ? 0.559 4.759 13.735 1.00 85.75 95 MET A N 1
A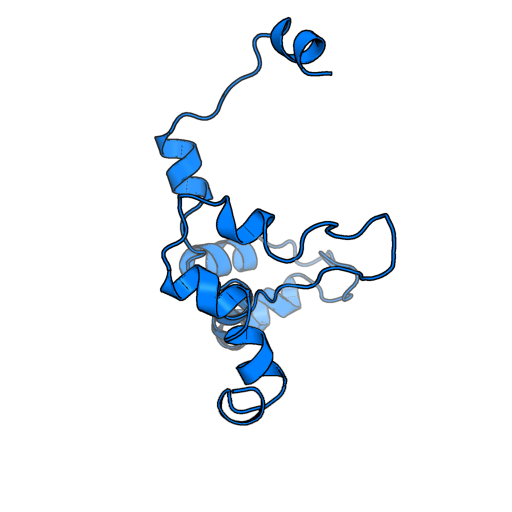TOM 756 C CA . MET A 1 95 ? 1.335 5.499 12.731 1.00 85.75 95 MET A CA 1
ATOM 757 C C . MET A 1 95 ? 1.203 7.010 12.969 1.00 85.75 95 MET A C 1
ATOM 759 O O . MET A 1 95 ? 0.118 7.579 12.796 1.00 85.75 95 MET A O 1
ATOM 763 N N . GLU A 1 96 ? 2.288 7.666 13.379 1.00 86.25 96 GLU A N 1
ATOM 764 C CA . GLU A 1 96 ? 2.319 9.115 13.634 1.00 86.25 96 GLU A CA 1
ATOM 765 C C . GLU A 1 96 ? 2.307 9.928 12.330 1.00 86.25 96 GLU A C 1
ATOM 767 O O . GLU A 1 96 ? 1.824 11.058 12.311 1.00 86.25 96 GLU A O 1
ATOM 772 N N . GLU A 1 97 ? 2.757 9.341 11.217 1.00 83.56 97 GLU A N 1
ATOM 773 C CA . GLU A 1 97 ? 2.815 10.001 9.908 1.00 83.56 97 GLU A CA 1
ATOM 774 C C . GLU A 1 97 ? 1.449 10.096 9.209 1.00 83.56 97 GLU A C 1
ATOM 776 O O . GLU A 1 97 ? 1.316 10.758 8.174 1.00 83.56 97 GLU A O 1
ATOM 781 N N . PHE A 1 98 ? 0.424 9.412 9.727 1.00 82.81 98 PHE A N 1
ATOM 782 C CA . PHE A 1 98 ? -0.920 9.430 9.154 1.00 82.81 98 PHE A CA 1
ATOM 783 C C . PHE A 1 98 ? -1.804 10.467 9.839 1.00 82.81 98 PHE A C 1
ATOM 785 O O . PHE A 1 98 ? -2.051 10.415 11.045 1.00 82.81 98 PHE A O 1
ATOM 792 N N . ASP A 1 99 ? -2.355 11.370 9.031 1.00 88.94 99 ASP A N 1
ATOM 793 C CA . ASP A 1 99 ? -3.416 12.270 9.464 1.00 88.94 99 ASP A CA 1
ATOM 794 C C . ASP A 1 99 ? -4.732 11.516 9.745 1.00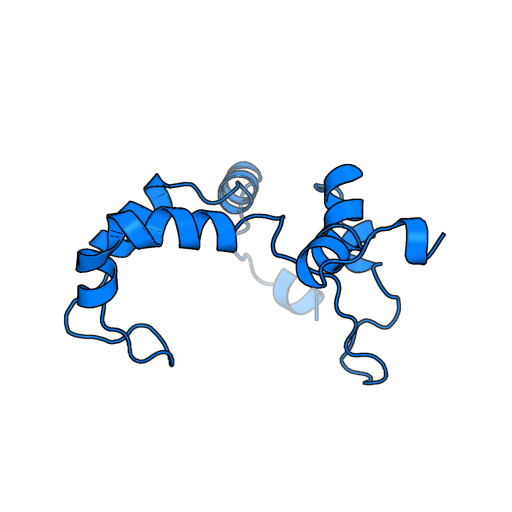 88.94 99 ASP A C 1
ATOM 796 O O . ASP A 1 99 ? -4.925 10.348 9.387 1.00 88.94 99 ASP A O 1
ATOM 800 N N . ALA A 1 100 ? -5.657 12.200 10.423 1.00 92.12 100 ALA A N 1
ATOM 801 C CA . ALA A 1 100 ? -6.943 11.626 10.811 1.00 92.12 100 ALA A CA 1
ATOM 802 C C . ALA A 1 100 ? -7.789 11.190 9.600 1.00 92.12 100 ALA A C 1
ATOM 804 O O . ALA A 1 100 ? -8.480 10.177 9.678 1.00 92.12 100 ALA A O 1
ATOM 805 N N . GLU A 1 101 ? -7.706 11.914 8.478 1.00 92.06 101 GLU A N 1
ATOM 806 C CA . GLU A 1 101 ? -8.420 11.574 7.242 1.00 92.06 101 GLU A CA 1
ATOM 807 C C . GLU A 1 101 ? -7.905 10.255 6.653 1.00 92.06 101 GLU A C 1
ATOM 809 O O . GLU A 1 101 ? -8.686 9.372 6.301 1.00 92.06 101 GLU A O 1
ATOM 814 N N . THR A 1 102 ? -6.585 10.082 6.598 1.00 88.31 102 THR A N 1
ATOM 815 C CA . THR A 1 102 ? -5.931 8.857 6.137 1.00 88.31 102 THR A CA 1
ATOM 816 C C . THR A 1 102 ? -6.316 7.688 7.034 1.00 88.31 102 THR A C 1
ATOM 818 O O . THR A 1 102 ? -6.713 6.640 6.527 1.00 88.31 102 THR A O 1
ATOM 821 N N . LYS A 1 103 ? -6.263 7.856 8.361 1.00 92.25 103 LYS A N 1
ATOM 822 C CA . LYS A 1 103 ? -6.669 6.800 9.303 1.00 92.25 103 LYS A CA 1
ATOM 823 C C . LYS A 1 103 ? -8.138 6.405 9.116 1.00 92.25 103 LYS A C 1
ATOM 825 O O . LYS A 1 103 ? -8.443 5.214 9.124 1.00 92.25 103 LYS A O 1
ATOM 830 N N . ASP A 1 104 ? -9.038 7.364 8.894 1.00 94.62 104 ASP A N 1
ATOM 831 C CA . ASP A 1 104 ? -10.457 7.086 8.620 1.00 94.62 104 ASP A CA 1
ATOM 832 C C . ASP A 1 104 ? -10.665 6.335 7.293 1.00 94.62 104 ASP A C 1
ATOM 834 O O . ASP A 1 104 ? -11.398 5.341 7.235 1.00 94.62 104 ASP A O 1
ATOM 838 N N . LYS A 1 105 ? -9.958 6.747 6.231 1.00 93.44 105 LYS A N 1
ATOM 839 C CA . LYS A 1 105 ? -9.975 6.059 4.930 1.00 93.44 105 LYS A CA 1
ATOM 840 C C . LYS A 1 105 ? -9.519 4.609 5.048 1.00 93.44 105 LYS A C 1
ATOM 842 O O . LYS A 1 105 ? -10.211 3.720 4.556 1.00 93.44 105 LYS A O 1
ATOM 847 N N . LEU A 1 106 ? -8.404 4.357 5.733 1.00 92.25 106 LEU A N 1
ATOM 848 C CA . LEU A 1 106 ? -7.848 3.011 5.890 1.00 92.25 106 LEU A CA 1
ATOM 849 C C . LEU A 1 106 ? -8.748 2.098 6.735 1.00 92.25 106 LEU A C 1
ATOM 851 O O . LEU A 1 106 ? -8.924 0.927 6.395 1.00 92.25 106 LEU A O 1
ATOM 855 N N . LYS A 1 107 ? -9.331 2.624 7.821 1.00 94.38 107 LYS A N 1
ATOM 856 C CA . LYS A 1 107 ? -10.176 1.839 8.736 1.00 94.38 107 LYS A CA 1
ATOM 857 C C . LYS A 1 107 ? -11.574 1.562 8.185 1.00 94.38 107 LYS A C 1
ATOM 859 O O . LYS A 1 107 ? -12.131 0.514 8.492 1.00 94.38 107 LYS A O 1
ATOM 864 N N . ALA A 1 108 ? -12.144 2.476 7.397 1.00 94.50 108 ALA A N 1
ATOM 865 C CA . ALA A 1 108 ? -13.525 2.345 6.930 1.00 94.50 108 ALA A CA 1
ATOM 866 C C . ALA A 1 108 ? -13.783 2.919 5.530 1.00 94.50 108 ALA A C 1
ATOM 868 O O . ALA A 1 108 ? -14.425 2.251 4.720 1.00 94.50 108 ALA A O 1
ATOM 869 N N . GLY A 1 109 ? -13.310 4.132 5.223 1.00 93.75 109 GLY A N 1
ATOM 870 C CA . GLY A 1 109 ? -13.703 4.843 3.996 1.00 93.75 109 GLY A CA 1
ATOM 871 C C . GLY A 1 109 ? -13.419 4.061 2.706 1.00 93.75 109 GLY A C 1
ATOM 872 O O . GLY A 1 109 ? -14.283 3.947 1.836 1.00 93.75 109 GLY A O 1
ATOM 873 N N . ASN A 1 110 ? -12.244 3.438 2.614 1.00 93.31 110 ASN A N 1
ATOM 874 C CA . ASN A 1 110 ? -11.846 2.635 1.460 1.00 93.31 110 ASN A CA 1
ATOM 875 C C . ASN A 1 110 ? -12.669 1.341 1.346 1.00 93.31 110 ASN A C 1
ATOM 877 O O . ASN A 1 110 ? -12.991 0.925 0.234 1.00 93.31 110 ASN A O 1
ATOM 881 N N . ALA A 1 111 ? -13.044 0.728 2.476 1.00 94.00 111 ALA A N 1
ATOM 882 C CA . ALA A 1 111 ? -13.886 -0.469 2.503 1.00 94.00 111 ALA A CA 1
ATOM 883 C C . ALA A 1 111 ? -15.307 -0.167 2.012 1.00 94.00 111 ALA A C 1
ATOM 885 O O . ALA A 1 111 ? -15.837 -0.895 1.176 1.00 94.00 111 ALA A O 1
ATOM 886 N N . LEU A 1 112 ? -15.895 0.937 2.484 1.00 95.19 112 LEU A N 1
ATOM 887 C CA . LEU A 1 112 ? -17.213 1.407 2.055 1.00 95.19 112 LEU A CA 1
ATOM 888 C C . LEU A 1 112 ? -17.238 1.677 0.547 1.00 95.19 112 LEU A C 1
ATOM 890 O O . LEU A 1 112 ? -18.092 1.149 -0.164 1.00 95.19 112 LEU A O 1
ATOM 894 N N . ALA A 1 113 ? -16.240 2.407 0.040 1.00 92.62 113 ALA A N 1
ATOM 895 C CA . ALA A 1 113 ? -16.106 2.678 -1.389 1.00 92.62 113 ALA A CA 1
ATOM 896 C C . ALA A 1 113 ? -15.909 1.398 -2.221 1.00 92.62 113 ALA A C 1
ATOM 898 O O . ALA A 1 113 ? -16.439 1.295 -3.326 1.00 92.62 113 ALA A O 1
ATOM 899 N N . PHE A 1 114 ? -15.154 0.420 -1.708 1.00 91.88 114 PHE A N 1
ATOM 900 C CA . PHE A 1 114 ? -14.934 -0.864 -2.376 1.00 91.88 114 PHE A CA 1
ATOM 901 C C . PHE A 1 114 ? -16.205 -1.720 -2.439 1.00 91.88 114 PHE A C 1
ATOM 903 O O . PHE A 1 114 ? -16.487 -2.321 -3.473 1.00 91.88 114 PHE A O 1
ATOM 910 N N . LEU A 1 115 ? -16.982 -1.753 -1.355 1.00 93.75 115 LEU A N 1
ATOM 911 C CA . LEU A 1 115 ? -18.217 -2.532 -1.258 1.00 93.75 115 LEU A CA 1
ATOM 912 C C . LEU A 1 115 ? -19.435 -1.820 -1.871 1.00 93.75 115 LEU A C 1
ATOM 914 O O . LEU A 1 115 ? -20.490 -2.436 -1.998 1.00 93.75 115 LEU A O 1
ATOM 918 N N . GLY A 1 116 ? -19.302 -0.545 -2.252 1.00 94.25 116 GLY A N 1
ATOM 919 C CA . GLY A 1 116 ? -20.416 0.270 -2.743 1.00 94.25 116 GLY A CA 1
ATOM 920 C C . GLY A 1 116 ? -21.464 0.545 -1.662 1.00 94.25 116 GLY A C 1
ATOM 921 O O . GLY A 1 116 ? -22.658 0.534 -1.953 1.00 94.25 116 GLY A O 1
ATOM 922 N N . LEU A 1 117 ? -21.016 0.728 -0.416 1.00 94.75 117 LEU A N 1
ATOM 923 C CA . LEU A 1 117 ? -21.863 0.932 0.758 1.00 94.75 117 LEU A CA 1
ATOM 924 C C . LEU A 1 117 ? -21.732 2.359 1.288 1.00 94.75 117 LEU A C 1
ATOM 926 O O . LEU A 1 117 ? -20.672 2.977 1.204 1.00 94.75 117 LEU A O 1
ATOM 930 N N . GLU A 1 118 ? -22.809 2.852 1.885 1.00 94.19 118 GLU A N 1
ATOM 931 C CA . GLU A 1 118 ? -22.877 4.177 2.495 1.00 94.19 118 GLU A CA 1
ATOM 932 C C . GLU A 1 118 ? -22.659 4.080 4.006 1.00 94.19 118 GLU A C 1
ATOM 934 O O . GLU A 1 118 ? -23.188 3.183 4.668 1.00 94.19 118 GLU A O 1
ATOM 939 N N . ARG A 1 119 ? -21.918 5.036 4.586 1.00 92.81 119 ARG A N 1
ATOM 940 C CA . ARG A 1 119 ? -21.612 5.045 6.032 1.00 92.81 119 ARG A CA 1
ATOM 941 C C . ARG A 1 119 ? -22.881 5.047 6.900 1.00 92.81 119 ARG A C 1
ATOM 943 O O . ARG A 1 119 ? -22.914 4.363 7.915 1.00 92.81 119 ARG A O 1
ATOM 950 N N . GLN A 1 120 ? -23.943 5.707 6.433 1.00 93.06 120 GLN A N 1
ATOM 951 C CA . GLN A 1 120 ? -25.264 5.785 7.081 1.00 93.06 120 GLN A CA 1
ATOM 952 C C . GLN A 1 120 ? -25.915 4.417 7.340 1.00 93.06 120 GLN A C 1
ATOM 954 O O . GLN A 1 120 ? -26.823 4.315 8.155 1.00 93.06 120 GLN A O 1
ATOM 959 N N . GLN A 1 121 ? -25.488 3.360 6.642 1.00 90.00 121 GLN A N 1
ATOM 960 C CA . GLN A 1 121 ? -26.009 2.007 6.859 1.00 90.00 121 GLN A CA 1
ATOM 961 C C . GLN A 1 121 ? -25.497 1.369 8.163 1.00 90.00 121 GLN A C 1
ATOM 963 O O . GLN A 1 121 ? -26.001 0.316 8.553 1.00 90.00 121 GLN A O 1
ATOM 968 N N . PHE A 1 122 ? -24.496 1.975 8.808 1.00 89.12 122 PHE A N 1
ATOM 969 C CA . PHE A 1 122 ? -23.786 1.442 9.975 1.00 89.12 122 PHE A CA 1
ATOM 970 C C 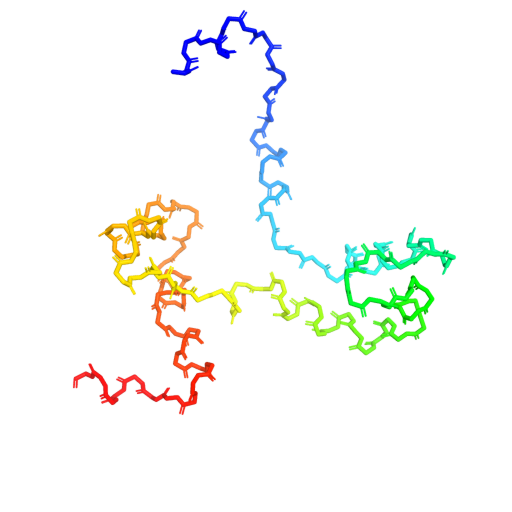. PHE A 1 122 ? -23.691 2.444 11.137 1.00 89.12 122 PHE A C 1
ATOM 972 O O . PHE A 1 122 ? -22.979 2.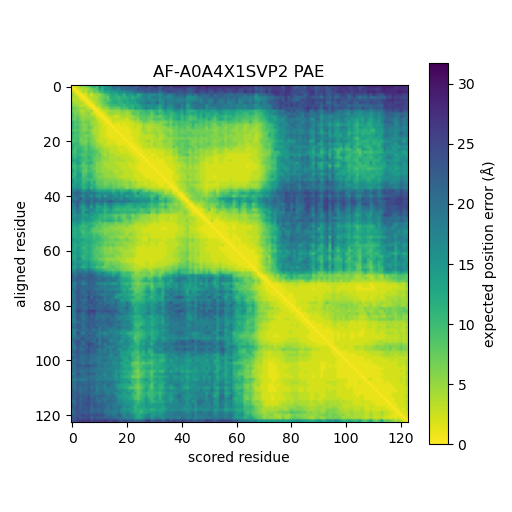173 12.106 1.00 89.12 122 PHE A O 1
ATOM 979 N N . GLU A 1 123 ? -24.368 3.588 11.017 1.00 72.94 123 GLU A N 1
ATOM 980 C CA . GLU A 1 123 ? -24.503 4.615 12.062 1.00 72.94 123 GLU A CA 1
ATOM 981 C C . GLU A 1 123 ? -25.757 4.399 12.919 1.00 72.94 123 GLU A C 1
ATOM 983 O O . GLU A 1 123 ? -26.783 3.914 12.384 1.00 72.94 123 GLU A O 1
#

Nearest PDB structures (foldseek):
  7pwy-assembly2_C  TM=8.793E-01  e=6.407E-06  Homo sapiens
  7pwy-assembly2_D  TM=8.786E-01  e=6.818E-06  Homo sapiens
  4ofc-assembly1_A  TM=5.873E-01  e=4.695E-07  Homo sapiens
  4ign-assembly2_B  TM=5.898E-01  e=9.309E-07  Homo sapiens
  8sxu-assembly1_A  TM=7.198E-01  e=3.231E-05  Homo sapiens

Mean predicted aligned error: 11.01 Å

Sequence (123 aa):
MDNFLESYSLPKLSQAETDQLNRPITRNEIEEVIKSLPTNKSPGPDGFTGEFYQTYKEELVPILLKLFQKDKVILGTDYPFPLGELEPGKLIDSMEEFDAETKDKLKAGNALAFLGLERQQFE

pLDDT: mean 86.5, std 7.65, range [55.5, 95.19]

Solvent-accessible surface area (backbone atoms only — not comparable to full-atom values): 7642 Å² total; per-residue (Å²): 119,67,77,65,58,69,76,46,94,66,90,73,79,50,71,68,55,49,54,61,70,71,49,82,83,47,70,66,59,55,53,54,51,39,68,68,43,57,58,94,43,53,88,54,96,83,67,53,35,23,50,54,49,53,72,45,36,83,71,43,49,63,53,52,51,57,57,74,34,76,78,61,44,58,71,75,35,57,78,91,47,90,88,32,55,89,58,77,62,49,70,62,68,67,42,81,91,54,52,73,66,56,46,45,30,28,69,42,51,29,48,28,65,72,71,74,51,61,73,77,81,78,109